Protein AF-A0A0A2A7G5-F1 (afdb_monomer)

Structure (mmCIF, N/CA/C/O backbone):
data_AF-A0A0A2A7G5-F1
#
_entry.id   AF-A0A0A2A7G5-F1
#
loop_
_atom_site.group_PDB
_atom_site.id
_atom_site.type_symbol
_atom_site.label_atom_id
_atom_site.label_alt_id
_atom_site.label_comp_id
_atom_site.label_asym_id
_atom_site.label_entity_id
_atom_site.label_seq_id
_atom_site.pdbx_PDB_ins_code
_atom_site.Cartn_x
_atom_site.Cartn_y
_atom_site.Cartn_z
_atom_site.occupancy
_atom_site.B_iso_or_equiv
_atom_site.auth_seq_id
_atom_site.auth_comp_id
_atom_site.auth_asym_id
_atom_site.auth_atom_id
_atom_site.pdbx_PDB_model_num
ATOM 1 N N . MET A 1 1 ? 7.636 1.974 15.990 1.00 45.16 1 MET A N 1
ATOM 2 C CA . MET A 1 1 ? 6.993 0.735 16.488 1.00 45.16 1 MET A CA 1
ATOM 3 C C . MET A 1 1 ? 5.483 0.898 16.370 1.00 45.16 1 MET A C 1
ATOM 5 O O . MET A 1 1 ? 4.983 1.959 16.715 1.00 45.16 1 MET A O 1
ATOM 9 N N . ASN A 1 2 ? 4.788 -0.087 15.794 1.00 54.94 2 ASN A N 1
ATOM 10 C CA . ASN A 1 2 ? 3.398 0.028 15.325 1.00 54.94 2 ASN A CA 1
ATOM 11 C C . ASN A 1 2 ? 2.383 0.205 16.471 1.00 54.94 2 ASN A C 1
ATOM 13 O O . ASN A 1 2 ? 1.930 -0.776 17.058 1.00 54.94 2 ASN A O 1
ATOM 17 N N . ASN A 1 3 ? 1.993 1.458 16.730 1.00 71.69 3 ASN A N 1
ATOM 18 C CA . ASN A 1 3 ? 0.970 1.870 17.705 1.00 71.69 3 ASN A CA 1
ATOM 19 C C . ASN A 1 3 ? -0.383 1.160 17.477 1.00 71.69 3 ASN A C 1
ATOM 21 O O . ASN A 1 3 ? -1.062 0.752 18.416 1.00 71.69 3 ASN A O 1
ATOM 25 N N . LEU A 1 4 ? -0.730 0.920 16.209 1.00 72.75 4 LEU A N 1
ATOM 26 C CA . LEU A 1 4 ? -2.011 0.342 15.800 1.00 72.75 4 LEU A CA 1
ATOM 27 C C . LEU A 1 4 ? -2.223 -1.107 16.280 1.00 72.75 4 LEU A C 1
ATOM 29 O O . LEU A 1 4 ? -3.342 -1.485 16.629 1.00 72.75 4 LEU A O 1
ATOM 33 N N . PHE A 1 5 ? -1.156 -1.916 16.313 1.00 75.50 5 PHE A N 1
ATOM 34 C CA . PHE A 1 5 ? -1.228 -3.316 16.751 1.00 75.50 5 PHE A CA 1
ATOM 35 C C . PHE A 1 5 ? -1.552 -3.403 18.244 1.00 75.50 5 PHE A C 1
ATOM 37 O O . PHE A 1 5 ? -2.482 -4.106 18.632 1.00 75.50 5 PHE A O 1
ATOM 44 N N . TYR A 1 6 ? -0.850 -2.623 19.071 1.00 79.94 6 TYR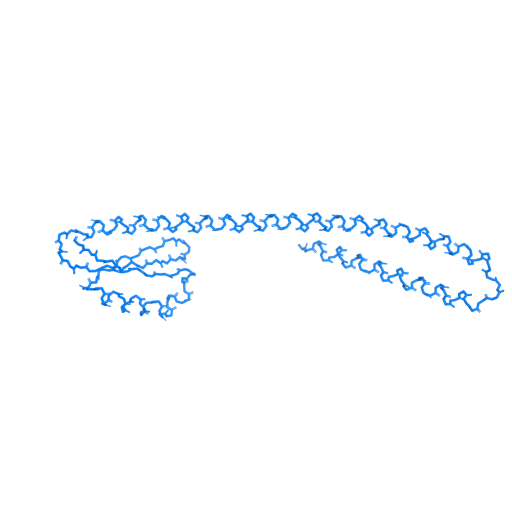 A N 1
ATOM 45 C CA . TYR A 1 6 ? -1.080 -2.582 20.516 1.00 79.94 6 TYR A CA 1
ATOM 46 C C . TYR A 1 6 ? -2.456 -2.006 20.870 1.00 79.94 6 TYR A C 1
ATOM 48 O O . TYR A 1 6 ? -3.137 -2.565 21.726 1.00 79.94 6 TYR A O 1
ATOM 56 N N . LYS A 1 7 ? -2.915 -0.962 20.163 1.00 75.44 7 LYS A N 1
ATOM 57 C CA . LYS A 1 7 ? -4.275 -0.414 20.328 1.00 75.44 7 LYS A CA 1
ATOM 58 C C . LYS A 1 7 ? -5.364 -1.431 19.969 1.00 75.44 7 LYS A C 1
ATOM 60 O O . LYS A 1 7 ? -6.338 -1.594 20.706 1.00 75.44 7 LYS A O 1
ATOM 65 N N . SER A 1 8 ? -5.187 -2.160 18.867 1.00 76.12 8 SER A N 1
ATOM 66 C CA . SER A 1 8 ? -6.130 -3.207 18.450 1.00 76.12 8 SER A CA 1
ATOM 67 C C . SER A 1 8 ? -6.158 -4.368 19.449 1.00 76.12 8 SER A C 1
ATOM 69 O O . SER A 1 8 ? -7.232 -4.815 19.847 1.00 76.12 8 SER A O 1
ATOM 71 N N . LEU A 1 9 ? -4.984 -4.811 19.910 1.00 79.06 9 LEU A N 1
ATOM 72 C CA . LEU A 1 9 ? -4.847 -5.875 20.904 1.00 79.06 9 LEU A CA 1
ATOM 73 C C . LEU A 1 9 ? -5.499 -5.494 22.240 1.00 79.06 9 LEU A C 1
ATOM 75 O O . LEU A 1 9 ? -6.230 -6.299 22.813 1.00 79.06 9 LEU A O 1
ATOM 79 N N . ALA A 1 10 ? -5.288 -4.258 22.703 1.00 78.31 10 ALA A N 1
ATOM 80 C CA . ALA A 1 10 ? -5.916 -3.742 23.915 1.00 78.31 10 ALA A CA 1
ATOM 81 C C . ALA A 1 10 ? -7.448 -3.766 23.805 1.00 78.31 10 ALA A C 1
ATOM 83 O O . ALA A 1 10 ? -8.118 -4.271 24.699 1.00 78.31 10 ALA A O 1
ATOM 84 N N . THR A 1 11 ? -7.999 -3.324 22.671 1.00 76.94 11 THR A N 1
ATOM 85 C CA . THR A 1 11 ? -9.455 -3.282 22.453 1.00 76.94 11 THR A CA 1
ATOM 86 C C . THR A 1 11 ? -10.076 -4.686 22.467 1.00 76.94 11 THR A C 1
ATOM 88 O O . THR A 1 11 ? -11.113 -4.906 23.093 1.00 76.94 11 THR A O 1
ATOM 91 N N . ILE A 1 12 ? -9.428 -5.659 21.817 1.00 75.56 12 ILE A N 1
ATOM 92 C CA . ILE A 1 12 ? -9.866 -7.065 21.811 1.00 75.56 12 ILE A CA 1
ATOM 93 C C . ILE A 1 12 ? -9.802 -7.660 23.225 1.00 75.56 12 ILE A C 1
ATOM 95 O O . ILE A 1 12 ? -10.736 -8.346 23.645 1.00 75.56 12 ILE A O 1
ATOM 99 N N . SER A 1 13 ? -8.737 -7.363 23.973 1.00 71.44 13 SER A N 1
ATOM 100 C CA . SER A 1 13 ? -8.571 -7.816 25.358 1.00 71.44 13 SER A CA 1
ATOM 101 C C . SER A 1 13 ? -9.701 -7.309 26.262 1.00 71.44 13 SE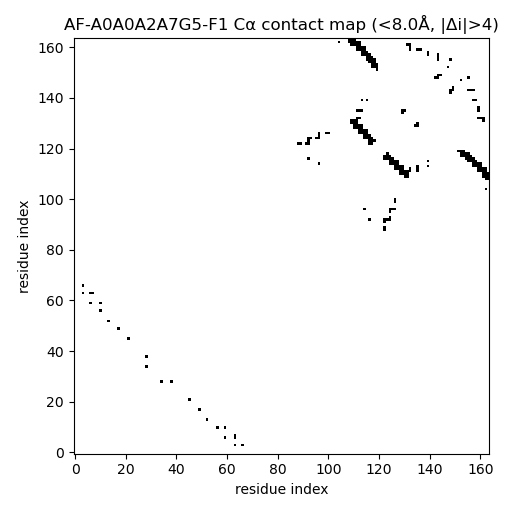R A C 1
ATOM 103 O O . SER A 1 13 ? -10.330 -8.099 26.968 1.00 71.44 13 SER A O 1
ATOM 105 N N . THR A 1 14 ? -10.052 -6.021 26.170 1.00 76.56 14 THR A N 1
ATOM 106 C CA . THR A 1 14 ? -11.143 -5.421 26.958 1.00 76.56 14 THR A CA 1
ATOM 107 C C . THR A 1 14 ? -12.497 -6.075 26.666 1.00 76.56 14 THR A C 1
ATOM 109 O O . THR A 1 14 ? -13.256 -6.371 27.591 1.00 76.56 14 THR A O 1
ATOM 112 N N . ILE A 1 15 ? -12.794 -6.371 25.394 1.00 71.81 15 ILE A N 1
ATOM 113 C CA . ILE A 1 15 ? -14.021 -7.088 25.005 1.00 71.81 15 ILE A CA 1
ATOM 114 C C . ILE A 1 15 ? -14.043 -8.502 25.608 1.00 71.81 15 ILE A C 1
ATOM 116 O O . ILE A 1 15 ? -15.074 -8.934 26.129 1.00 71.81 15 ILE A O 1
ATOM 120 N N . GLY A 1 16 ? -12.911 -9.212 25.576 1.00 71.12 16 GLY A N 1
ATOM 121 C CA . GLY A 1 16 ? -12.783 -10.550 26.159 1.00 71.12 16 GLY A CA 1
ATOM 122 C C . GLY A 1 16 ? -13.016 -10.567 27.673 1.00 71.12 16 GLY A C 1
ATOM 123 O O . GLY A 1 16 ? -13.780 -11.395 28.173 1.00 71.12 16 GLY A O 1
ATOM 124 N N . ILE A 1 17 ? -12.427 -9.614 28.402 1.00 75.38 17 ILE A N 1
ATOM 125 C CA . ILE A 1 17 ? -12.580 -9.484 29.862 1.00 75.38 17 ILE A CA 1
ATOM 126 C C . ILE A 1 17 ? -14.041 -9.206 30.242 1.00 75.38 17 ILE A C 1
ATOM 128 O O . ILE A 1 17 ? -14.564 -9.813 31.180 1.00 75.38 17 ILE A O 1
ATOM 132 N N . LEU A 1 18 ? -14.739 -8.347 29.495 1.00 71.75 18 LEU A N 1
ATOM 133 C CA . LEU A 1 18 ? -16.167 -8.074 29.700 1.00 71.75 18 LEU A CA 1
ATOM 134 C C . LEU A 1 18 ? -17.049 -9.313 29.500 1.00 71.75 18 LEU A C 1
ATOM 136 O O . LEU A 1 18 ? -17.968 -9.564 30.284 1.00 71.75 18 LEU A O 1
ATOM 140 N N . ALA A 1 19 ? -16.789 -10.100 28.457 1.00 69.31 19 ALA A N 1
ATOM 141 C CA . ALA A 1 19 ? -17.557 -11.313 28.182 1.00 69.31 19 ALA A CA 1
ATOM 142 C C . ALA A 1 19 ? -17.358 -12.380 29.277 1.00 69.31 19 ALA A C 1
ATOM 144 O O . ALA A 1 19 ? -18.312 -13.032 29.707 1.00 69.31 19 ALA A O 1
ATOM 145 N N . LEU A 1 20 ? -16.129 -12.529 29.778 1.00 69.81 20 LEU A N 1
ATOM 146 C CA . LEU A 1 20 ? -15.807 -13.489 30.838 1.00 69.81 20 LEU A CA 1
ATOM 147 C C . LEU A 1 20 ? -16.376 -13.070 32.200 1.00 69.81 20 LEU A C 1
ATOM 149 O O . LEU A 1 20 ? -16.958 -13.888 32.909 1.00 69.81 20 LEU A O 1
ATOM 153 N N . SER A 1 21 ? -16.275 -11.789 32.554 1.00 71.69 21 SER A N 1
ATOM 154 C CA . SER A 1 21 ? -16.810 -11.275 33.823 1.00 71.69 21 SER A CA 1
ATOM 155 C C . SER A 1 21 ? -18.339 -11.338 33.873 1.00 71.69 21 SER A C 1
ATOM 157 O O . SER A 1 21 ? -18.910 -11.782 34.870 1.00 71.69 21 SER A O 1
ATOM 159 N N . THR A 1 22 ? -19.021 -10.986 32.778 1.00 70.88 22 THR A N 1
ATOM 160 C CA . THR A 1 22 ? -20.488 -11.107 32.689 1.00 70.88 22 THR A CA 1
ATOM 161 C C . THR A 1 22 ? -20.967 -12.554 32.807 1.00 70.88 22 THR A C 1
ATOM 163 O O . THR A 1 22 ? -21.935 -12.811 33.521 1.00 70.88 22 THR A O 1
ATOM 166 N N . THR A 1 23 ? -20.292 -13.509 32.161 1.00 73.62 23 THR A N 1
ATOM 167 C CA . THR A 1 23 ? -20.661 -14.93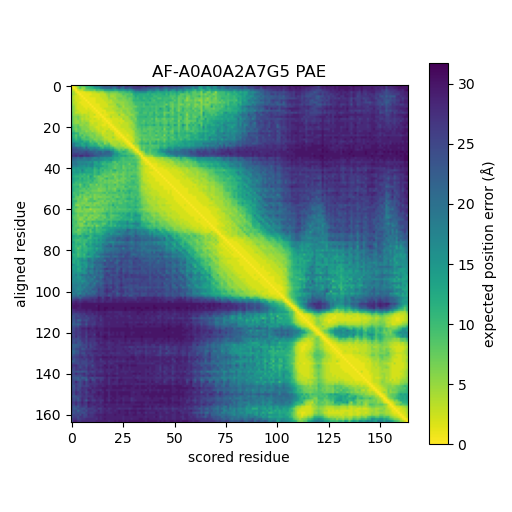5 32.227 1.00 73.62 23 THR A CA 1
ATOM 168 C C . THR A 1 23 ? -20.387 -15.556 33.595 1.00 73.62 23 THR A C 1
ATOM 170 O O . THR A 1 23 ? -21.222 -16.320 34.083 1.00 73.62 23 THR A O 1
ATOM 173 N N . GLN A 1 24 ? -19.279 -15.199 34.253 1.00 70.75 24 GLN A N 1
ATOM 174 C CA . GLN A 1 24 ? -19.009 -15.623 35.630 1.00 70.75 24 GLN A CA 1
ATOM 175 C C . GLN A 1 24 ? -20.097 -15.128 36.580 1.00 70.75 24 GLN A C 1
ATOM 177 O O . GLN A 1 24 ? -20.706 -15.943 37.264 1.00 70.75 24 GLN A O 1
ATOM 182 N N . ILE A 1 25 ? -20.419 -13.831 36.559 1.00 69.50 25 ILE A N 1
ATOM 183 C CA . ILE A 1 25 ? -21.451 -13.251 37.432 1.00 69.50 25 ILE A CA 1
ATOM 184 C C . ILE A 1 25 ? -22.815 -13.912 37.186 1.00 69.50 25 ILE A C 1
ATOM 186 O O . ILE A 1 25 ? -23.507 -14.272 38.140 1.00 69.50 25 ILE A O 1
ATOM 190 N N . LEU A 1 26 ? -23.194 -14.156 35.928 1.00 69.12 26 LEU A N 1
ATOM 191 C CA . LEU A 1 26 ? -24.456 -14.828 35.596 1.00 69.12 26 LEU A CA 1
ATOM 192 C C . LEU A 1 26 ? -24.531 -16.273 36.133 1.00 69.12 26 LEU A C 1
ATOM 194 O O . LEU A 1 26 ? -25.589 -16.731 36.565 1.00 69.12 26 LEU A O 1
ATOM 198 N N . ASN A 1 27 ? -23.412 -16.999 36.117 1.00 69.62 27 ASN A N 1
ATOM 199 C CA . ASN A 1 27 ? -23.346 -18.371 36.623 1.00 69.62 27 ASN A CA 1
ATOM 200 C C . ASN A 1 27 ? -23.360 -18.430 38.156 1.00 69.62 27 ASN A C 1
ATOM 202 O O . ASN A 1 27 ? -24.017 -19.306 38.721 1.00 69.62 27 ASN A O 1
ATOM 206 N N . THR A 1 28 ? -22.677 -17.507 38.838 1.00 67.88 28 THR A N 1
ATOM 207 C CA . THR A 1 28 ? -22.649 -17.460 40.311 1.00 67.88 28 THR A CA 1
ATOM 208 C C . THR A 1 28 ? -24.013 -17.072 40.882 1.00 67.88 28 THR A C 1
ATOM 210 O O . THR A 1 28 ? -24.455 -17.636 41.881 1.00 67.88 28 THR A O 1
ATOM 213 N N . THR A 1 29 ? -24.721 -16.158 40.215 1.00 63.03 29 THR A N 1
ATOM 214 C CA . THR A 1 29 ? -26.048 -15.675 40.637 1.00 63.03 29 THR A CA 1
ATOM 215 C C . THR A 1 29 ? -27.149 -16.719 40.482 1.00 63.03 29 THR A C 1
ATOM 217 O O . THR A 1 29 ? -28.002 -16.826 41.356 1.00 63.03 29 THR A O 1
ATOM 220 N N . LYS A 1 30 ? -27.080 -17.585 39.463 1.00 62.31 30 LYS A N 1
ATOM 221 C CA . LYS A 1 30 ? -27.971 -18.755 39.332 1.00 62.31 30 LYS A CA 1
ATOM 222 C C . LYS A 1 30 ? -27.869 -19.763 40.486 1.00 62.31 30 LYS A C 1
ATOM 224 O O . LYS A 1 30 ? -28.743 -20.615 40.607 1.00 62.31 30 LYS A O 1
ATOM 229 N N . LYS A 1 31 ? -26.803 -19.715 41.293 1.00 64.75 31 LYS A N 1
ATOM 230 C CA . LYS A 1 31 ? -26.481 -20.732 42.309 1.00 64.75 31 LYS A CA 1
ATOM 231 C C . LYS A 1 31 ? -26.795 -20.308 43.754 1.00 64.75 31 LYS A C 1
ATOM 233 O O . LYS A 1 31 ? -26.648 -21.139 44.644 1.00 64.75 31 LYS A O 1
ATOM 238 N N . SER A 1 32 ? -27.195 -19.055 44.007 1.00 56.25 32 SER A N 1
ATOM 239 C CA . SER A 1 32 ? -27.336 -18.485 45.362 1.00 56.25 32 SER A CA 1
ATOM 240 C C . SER A 1 32 ? -28.749 -17.956 45.649 1.00 56.25 32 SER A C 1
ATOM 242 O O . SER A 1 32 ? -29.242 -17.100 44.920 1.00 56.25 32 SER A O 1
ATOM 244 N N . ASN A 1 33 ? -29.361 -18.415 46.752 1.00 56.12 33 ASN A N 1
ATOM 245 C CA . ASN A 1 33 ? -30.751 -18.127 47.149 1.00 56.12 33 ASN A CA 1
ATOM 246 C C . ASN A 1 33 ? -30.935 -16.907 48.083 1.00 56.12 33 ASN A C 1
ATOM 248 O O . ASN A 1 33 ? -32.058 -16.651 48.498 1.00 56.12 33 ASN A O 1
ATOM 252 N N . ASN A 1 34 ? -29.878 -16.160 48.436 1.00 59.28 34 ASN A N 1
ATOM 253 C CA . ASN A 1 34 ? -29.969 -15.042 49.400 1.00 59.28 34 ASN A CA 1
ATOM 254 C C . ASN A 1 34 ? -29.375 -13.725 48.860 1.00 59.28 34 ASN A C 1
ATOM 256 O O . ASN A 1 34 ? -28.698 -12.981 49.562 1.00 59.28 34 ASN A O 1
ATOM 260 N N . SER A 1 35 ? -29.560 -13.489 47.563 1.00 60.88 35 SER A N 1
ATOM 261 C CA . SER A 1 35 ? -28.622 -12.736 46.725 1.00 60.88 35 SER A CA 1
ATOM 262 C C . SER A 1 35 ? -29.196 -11.459 46.100 1.00 60.88 35 SER A C 1
ATOM 264 O O . SER A 1 35 ? -28.458 -10.715 45.473 1.00 60.88 35 SER A O 1
ATOM 266 N N . GLU A 1 36 ? -30.480 -11.145 46.263 1.00 66.12 36 GLU A N 1
ATOM 267 C CA . GLU A 1 36 ? -31.179 -10.156 45.422 1.00 66.12 36 GLU A CA 1
ATOM 268 C C . GLU A 1 36 ? -30.636 -8.711 45.526 1.00 66.12 36 GLU A C 1
ATOM 270 O O . GLU A 1 36 ? -30.469 -8.019 44.516 1.00 66.12 36 GLU A O 1
ATOM 275 N N . ILE A 1 37 ? -30.288 -8.262 46.739 1.00 71.00 37 ILE A N 1
ATOM 276 C CA . ILE A 1 37 ? -29.710 -6.925 46.983 1.00 71.00 37 ILE A CA 1
ATOM 277 C C . ILE A 1 37 ? -28.270 -6.846 46.459 1.00 71.00 37 ILE A C 1
ATOM 279 O O . ILE A 1 37 ? -27.865 -5.838 45.875 1.00 71.00 37 ILE A O 1
ATOM 283 N N . GLU A 1 38 ? -27.496 -7.910 46.654 1.00 69.44 38 GLU A N 1
ATOM 284 C CA . GLU A 1 38 ? -26.101 -7.990 46.224 1.00 69.44 38 GLU A CA 1
ATOM 285 C C . GLU A 1 38 ? -26.019 -8.090 44.694 1.00 69.44 38 GLU A C 1
ATOM 287 O O . GLU A 1 38 ? -25.317 -7.302 44.066 1.00 69.44 38 GLU A O 1
ATOM 292 N N . ILE A 1 39 ? -26.876 -8.918 44.086 1.00 70.38 39 ILE A N 1
ATOM 293 C CA . ILE A 1 39 ? -27.111 -9.020 42.639 1.00 70.38 39 ILE A CA 1
ATOM 294 C C . ILE A 1 39 ? -27.442 -7.660 42.043 1.00 70.38 39 ILE A C 1
ATOM 296 O O . ILE A 1 39 ? -26.869 -7.285 41.021 1.00 70.38 39 ILE A O 1
ATOM 300 N N . SER A 1 40 ? -28.354 -6.913 42.669 1.00 73.06 40 SER A N 1
ATOM 301 C CA . SER A 1 40 ? -28.774 -5.601 42.173 1.00 73.06 40 SER A CA 1
ATOM 302 C C . SER A 1 40 ? -27.614 -4.604 42.158 1.00 73.06 40 SER A C 1
ATOM 304 O O . SER A 1 40 ? -27.437 -3.894 41.165 1.00 73.06 40 SER A O 1
ATOM 306 N N . LYS A 1 41 ? -26.772 -4.589 43.202 1.00 77.12 41 LYS A N 1
ATOM 307 C CA . LYS A 1 41 ? -25.548 -3.768 43.237 1.00 77.12 41 LYS A CA 1
ATOM 308 C C . LYS A 1 41 ? -24.557 -4.184 42.150 1.00 77.12 41 LYS A C 1
ATOM 310 O O . LYS A 1 41 ? -24.111 -3.328 41.386 1.00 77.12 41 LYS A O 1
ATOM 315 N N . THR A 1 42 ? -24.283 -5.482 42.010 1.00 76.69 42 THR A N 1
ATOM 316 C CA . THR A 1 42 ? -23.348 -5.990 40.994 1.00 76.69 42 THR A CA 1
ATOM 317 C C . THR A 1 42 ? -23.835 -5.698 39.574 1.00 76.69 42 THR A C 1
ATOM 319 O O . THR A 1 42 ? -23.037 -5.345 38.712 1.00 76.69 42 THR A O 1
ATOM 322 N N . LEU A 1 43 ? -25.144 -5.780 39.308 1.00 73.94 43 LEU A N 1
ATOM 323 C CA . LEU A 1 43 ? -25.744 -5.441 38.010 1.00 73.94 43 LEU A CA 1
ATOM 324 C C . LEU A 1 43 ? -25.604 -3.956 37.664 1.00 73.94 43 LEU A C 1
ATOM 326 O O . LEU A 1 43 ? -25.395 -3.615 36.496 1.00 73.94 43 LEU A O 1
ATOM 330 N N . ILE A 1 44 ? -25.733 -3.071 38.654 1.00 80.19 44 ILE A N 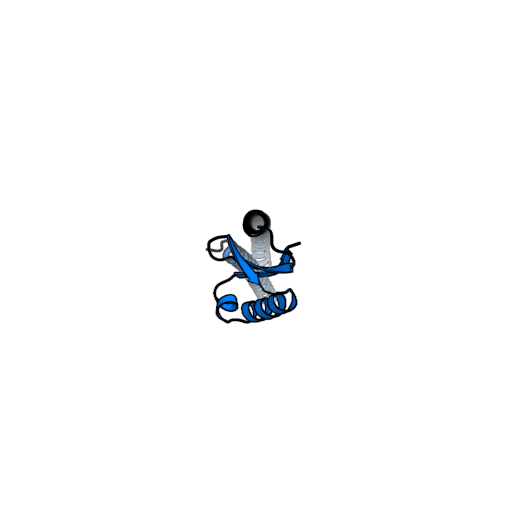1
ATOM 331 C CA . ILE A 1 44 ? -25.547 -1.627 38.472 1.00 80.19 44 ILE A CA 1
ATOM 332 C C . ILE A 1 44 ? -24.082 -1.322 38.142 1.00 80.19 44 ILE A C 1
ATOM 334 O O . ILE A 1 44 ? -23.817 -0.599 37.178 1.00 80.19 44 ILE A O 1
ATOM 338 N N . GLU A 1 45 ? -23.137 -1.916 38.873 1.00 77.25 45 GLU A N 1
ATOM 339 C CA . GLU A 1 45 ? -21.703 -1.777 38.588 1.00 77.25 45 GLU A CA 1
ATOM 340 C C . GLU A 1 45 ? -21.341 -2.341 37.212 1.00 77.25 45 GLU A C 1
ATOM 342 O O . GLU A 1 45 ? -20.693 -1.660 36.422 1.00 77.25 45 GLU A O 1
ATOM 347 N N . LEU A 1 46 ? -21.857 -3.519 36.854 1.00 76.56 46 LEU A N 1
ATOM 348 C CA . LEU A 1 46 ? -21.688 -4.110 35.524 1.00 76.56 46 LEU A CA 1
ATOM 349 C C . LEU A 1 46 ? -22.210 -3.203 34.410 1.00 76.56 46 LEU A C 1
ATOM 351 O O . LEU A 1 46 ? -21.565 -3.059 33.374 1.00 76.56 46 LEU A O 1
ATOM 355 N N . LYS A 1 47 ? -23.381 -2.583 34.598 1.00 76.50 47 LYS A N 1
ATOM 356 C CA . LYS A 1 47 ? -23.932 -1.625 33.628 1.00 76.50 47 LYS A CA 1
ATOM 357 C C . LYS A 1 47 ? -23.030 -0.405 33.478 1.00 76.50 47 LYS A C 1
ATOM 359 O O . LYS A 1 47 ? -22.862 0.075 32.355 1.00 76.50 47 LYS A O 1
ATOM 364 N N . LYS A 1 48 ? -22.459 0.085 34.580 1.00 82.94 48 LYS A N 1
ATOM 365 C CA . LYS A 1 48 ? -21.530 1.217 34.579 1.00 82.94 48 LYS A CA 1
ATOM 366 C C . LYS A 1 48 ? -20.241 0.867 33.835 1.00 82.94 48 LYS A C 1
ATOM 368 O O . LYS A 1 48 ? -19.940 1.526 32.844 1.00 82.94 48 LYS A O 1
ATOM 373 N N . VAL A 1 49 ? -19.579 -0.224 34.221 1.00 76.44 49 VAL A N 1
ATOM 374 C CA . VAL A 1 49 ? -18.350 -0.716 33.577 1.00 76.44 49 VAL A CA 1
ATOM 375 C C . VAL A 1 49 ? -18.591 -0.986 32.094 1.00 76.44 49 VAL A C 1
ATOM 377 O O . VAL A 1 49 ? -17.832 -0.533 31.247 1.00 76.44 49 VAL A O 1
ATOM 380 N N . ARG A 1 50 ? -19.712 -1.625 31.736 1.00 76.50 50 ARG A N 1
ATOM 381 C CA . ARG A 1 50 ? -20.082 -1.855 30.332 1.00 76.50 50 ARG A CA 1
ATOM 382 C C . ARG A 1 50 ? -20.189 -0.553 29.540 1.00 76.50 50 ARG A C 1
ATOM 384 O O . ARG A 1 50 ? -19.777 -0.517 28.383 1.00 76.50 50 ARG A O 1
ATOM 391 N N . LYS A 1 51 ? -20.777 0.493 30.124 1.00 82.44 51 LYS A N 1
ATOM 392 C CA . LYS A 1 51 ? -20.932 1.798 29.469 1.00 82.44 51 LYS A CA 1
ATOM 393 C C . LYS A 1 51 ? -19.583 2.503 29.305 1.00 82.44 51 LYS A C 1
ATOM 395 O O . LYS A 1 51 ? -19.331 3.059 28.241 1.00 82.44 51 LYS A O 1
ATOM 400 N N . GLU A 1 52 ? -18.730 2.446 30.323 1.00 80.06 52 GLU A N 1
ATOM 401 C CA . GLU A 1 52 ? -17.370 2.998 30.294 1.00 80.06 52 GLU A CA 1
ATOM 402 C C . GLU A 1 52 ? -16.517 2.296 29.233 1.00 80.06 52 GLU A C 1
ATOM 404 O O . GLU A 1 52 ? -16.004 2.948 28.326 1.00 80.06 52 GLU A O 1
ATOM 409 N N . SER A 1 53 ? -16.491 0.964 29.231 1.00 74.75 53 SER A N 1
ATOM 410 C CA . SER A 1 53 ? -15.755 0.196 28.227 1.00 74.75 53 SER A CA 1
ATOM 411 C C . SER A 1 53 ? -16.301 0.370 26.807 1.00 74.75 53 SER A C 1
ATOM 413 O O . SER A 1 53 ? -15.531 0.389 25.853 1.00 74.75 53 SER A O 1
ATOM 415 N N . LEU A 1 54 ? -17.620 0.525 26.621 1.00 78.12 54 LEU A N 1
ATOM 416 C CA . LEU A 1 54 ? -18.193 0.843 25.304 1.00 78.12 54 LEU A CA 1
ATOM 417 C C . LEU A 1 54 ? -17.702 2.196 24.781 1.00 78.12 54 LEU A C 1
ATOM 419 O O . LEU A 1 54 ? -17.439 2.324 23.584 1.00 78.12 54 LEU A O 1
ATOM 423 N N . ASN A 1 55 ? -17.568 3.187 25.662 1.00 83.69 55 ASN A N 1
ATOM 424 C CA . ASN A 1 55 ? -17.003 4.480 25.298 1.00 83.69 55 ASN A CA 1
ATOM 425 C C . ASN A 1 55 ? -15.519 4.356 24.936 1.00 83.69 55 ASN A C 1
ATOM 427 O O . ASN A 1 55 ? -15.119 4.881 23.903 1.00 83.69 55 ASN A O 1
ATOM 431 N N . GLU A 1 56 ? -14.727 3.618 25.715 1.00 77.62 56 GLU A N 1
ATOM 432 C CA . GLU A 1 56 ? -13.311 3.367 25.403 1.00 77.62 56 GLU A CA 1
ATOM 433 C C . GLU A 1 56 ? -13.136 2.669 24.051 1.00 77.62 56 GLU A C 1
ATOM 435 O O . GLU A 1 56 ? -12.337 3.109 23.226 1.00 77.62 56 GLU A O 1
ATOM 440 N N . ILE A 1 57 ? -13.936 1.633 23.778 1.00 79.06 57 ILE A N 1
ATOM 441 C CA . ILE A 1 57 ? -13.933 0.924 22.490 1.00 79.06 57 ILE A CA 1
ATOM 442 C C . ILE A 1 57 ? -14.302 1.875 21.349 1.00 79.06 57 ILE A C 1
ATOM 444 O O . ILE A 1 57 ? -13.704 1.808 20.273 1.00 79.06 57 ILE A O 1
ATOM 448 N N . LYS A 1 58 ? -15.282 2.763 21.556 1.00 83.06 58 LYS A N 1
ATOM 449 C CA . LYS A 1 58 ? -15.688 3.741 20.542 1.00 83.06 58 LYS A CA 1
ATOM 450 C C . LYS A 1 58 ? -14.550 4.712 20.226 1.00 83.06 58 LYS A C 1
ATOM 452 O O . LYS A 1 58 ? -14.230 4.884 19.052 1.00 83.06 58 LYS A O 1
ATOM 457 N N . THR A 1 59 ? -13.913 5.280 21.246 1.00 85.12 59 THR A N 1
ATOM 458 C CA . THR A 1 59 ? -12.771 6.188 21.074 1.00 85.12 59 THR A CA 1
ATOM 459 C C . THR A 1 59 ? -11.598 5.477 20.399 1.00 85.12 59 THR A C 1
ATOM 461 O O . THR A 1 59 ? -11.068 5.967 19.404 1.00 85.12 59 THR A O 1
ATOM 464 N N . ALA A 1 60 ? -11.247 4.270 20.853 1.00 79.38 60 ALA A N 1
ATOM 465 C CA . ALA A 1 60 ? -10.177 3.472 20.257 1.00 79.38 60 ALA A CA 1
ATOM 466 C C . ALA A 1 60 ? -10.456 3.145 18.782 1.00 79.38 60 ALA A C 1
ATOM 468 O O . ALA A 1 60 ? -9.562 3.238 17.940 1.00 79.38 60 ALA A O 1
ATOM 469 N N . LYS A 1 61 ? -11.709 2.816 18.439 1.00 83.38 61 LYS A N 1
ATOM 470 C CA . LYS A 1 61 ? -12.134 2.599 17.051 1.00 83.38 61 LYS A CA 1
ATOM 471 C C . LYS A 1 61 ? -11.917 3.848 16.198 1.00 83.38 61 LYS A C 1
ATOM 473 O O . LYS A 1 61 ? -11.395 3.726 15.093 1.00 83.38 61 LYS A O 1
ATOM 478 N N . GLU A 1 62 ? -12.335 5.017 16.673 1.00 87.69 62 GLU A N 1
ATOM 479 C CA . GLU A 1 62 ? -12.191 6.284 15.943 1.00 87.69 62 GLU A CA 1
ATOM 480 C C . GLU A 1 62 ? -10.713 6.640 15.712 1.00 87.69 62 GLU A C 1
ATOM 482 O O . GLU A 1 62 ? -10.331 6.997 14.593 1.00 87.69 62 GLU A O 1
ATOM 487 N N . GLU A 1 63 ? -9.861 6.452 16.723 1.00 83.06 63 GLU A N 1
ATOM 488 C CA . GLU A 1 63 ? -8.413 6.654 16.604 1.00 83.06 63 GLU A CA 1
ATOM 489 C C . GLU A 1 63 ? -7.766 5.702 15.595 1.00 83.06 63 GLU A C 1
ATOM 491 O O . GLU A 1 63 ? -7.018 6.147 14.719 1.00 83.06 63 GLU A O 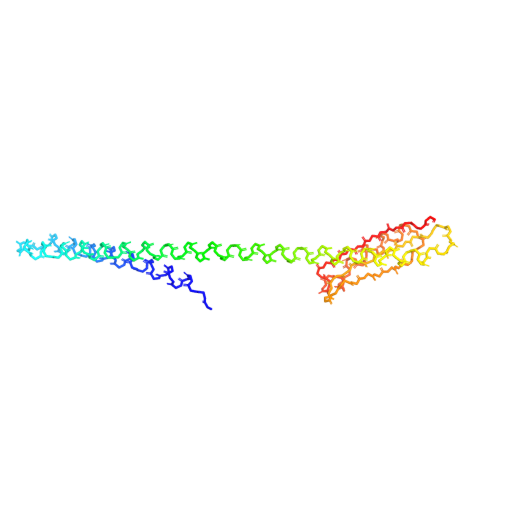1
ATOM 496 N N . ILE A 1 64 ? -8.076 4.403 15.680 1.00 83.88 64 ILE A N 1
ATOM 497 C CA . ILE A 1 64 ? -7.558 3.393 14.750 1.00 83.88 64 ILE A CA 1
ATOM 498 C C . ILE A 1 64 ? -7.977 3.738 13.320 1.00 83.88 64 ILE A C 1
ATOM 500 O O . ILE A 1 64 ? -7.140 3.703 12.421 1.00 83.88 64 ILE A O 1
ATOM 504 N N . LEU A 1 65 ? -9.243 4.113 13.100 1.00 83.56 65 LEU A N 1
ATOM 505 C CA . LEU A 1 65 ? -9.751 4.465 11.770 1.00 83.56 65 LEU A CA 1
ATOM 506 C C . LEU A 1 65 ? -9.019 5.685 11.185 1.00 83.56 65 LEU A C 1
ATOM 508 O O . LEU A 1 65 ? -8.689 5.712 9.998 1.00 83.56 65 LEU A O 1
ATOM 512 N N . SER A 1 66 ? -8.750 6.687 12.024 1.00 86.12 66 SER A N 1
ATOM 513 C CA . SER A 1 66 ? -8.010 7.895 11.652 1.00 86.12 66 SER A CA 1
ATOM 514 C C . SER A 1 66 ? -6.560 7.583 11.269 1.00 86.12 66 SER A C 1
ATOM 516 O O . SER A 1 66 ? -6.093 8.018 10.213 1.00 86.12 66 SER A O 1
ATOM 518 N N . GLU A 1 67 ? -5.856 6.782 12.075 1.00 81.25 67 GLU A N 1
ATOM 519 C CA . GLU A 1 67 ? -4.483 6.350 11.780 1.00 81.25 67 GLU A CA 1
ATOM 520 C C . GLU A 1 67 ? -4.413 5.530 10.479 1.00 81.25 67 GLU A C 1
ATOM 522 O O . GLU A 1 67 ? -3.530 5.766 9.651 1.00 81.25 67 GLU A O 1
ATOM 527 N N . LEU A 1 68 ? -5.380 4.635 10.243 1.00 80.19 68 LEU A N 1
ATOM 528 C CA . LEU A 1 68 ? -5.466 3.820 9.024 1.00 80.19 68 LEU A CA 1
ATOM 529 C C . LEU A 1 68 ? -5.654 4.673 7.765 1.00 80.19 68 LEU A C 1
ATOM 531 O O . LEU A 1 68 ? -4.983 4.455 6.754 1.00 80.19 68 LEU A O 1
ATOM 535 N N . ASN A 1 69 ? -6.535 5.673 7.829 1.00 81.00 69 ASN A N 1
ATOM 536 C CA . ASN A 1 69 ? -6.762 6.589 6.714 1.00 81.00 69 ASN A CA 1
ATOM 537 C C . ASN A 1 69 ? -5.518 7.431 6.405 1.00 81.00 69 ASN A C 1
ATOM 539 O O . ASN A 1 69 ? -5.169 7.587 5.232 1.00 81.00 69 ASN A O 1
ATOM 543 N N . LYS A 1 70 ? -4.809 7.911 7.436 1.00 82.38 70 LYS A N 1
ATOM 544 C CA . LYS A 1 70 ? -3.545 8.646 7.264 1.00 82.38 70 LYS A CA 1
ATOM 545 C C . LYS A 1 70 ? -2.478 7.784 6.590 1.00 82.38 70 LYS A C 1
ATOM 547 O O . LYS A 1 70 ? -1.927 8.204 5.574 1.00 82.38 70 LYS A O 1
ATOM 552 N N . LEU A 1 71 ? -2.256 6.568 7.093 1.00 79.75 71 LEU A N 1
ATOM 553 C CA . LEU A 1 71 ? -1.316 5.595 6.517 1.00 79.75 71 LEU A CA 1
ATOM 554 C C . LEU A 1 71 ? -1.627 5.284 5.048 1.00 79.75 71 LEU A C 1
ATOM 556 O O . LEU A 1 71 ? -0.723 5.227 4.215 1.00 79.75 71 LEU A O 1
ATOM 560 N N . LYS A 1 72 ? -2.910 5.122 4.710 1.00 80.44 72 LYS A N 1
ATOM 561 C CA . LYS A 1 72 ? -3.341 4.895 3.326 1.00 80.44 72 LYS A CA 1
ATOM 562 C C . LYS A 1 72 ? -3.014 6.091 2.431 1.00 80.44 72 LYS A C 1
ATOM 564 O O . LYS A 1 72 ? -2.494 5.902 1.333 1.00 80.44 72 LYS A O 1
ATOM 569 N N . SER A 1 73 ? -3.311 7.311 2.883 1.00 81.25 73 SER A N 1
ATOM 570 C CA . SER A 1 73 ? -3.032 8.522 2.103 1.00 81.25 73 SER A CA 1
ATOM 571 C C . SER A 1 73 ? -1.538 8.763 1.890 1.00 81.25 73 SER A C 1
ATOM 573 O O . SER A 1 73 ? -1.141 9.054 0.764 1.00 81.25 73 SER A O 1
ATOM 575 N N . SER A 1 74 ? -0.708 8.572 2.923 1.00 80.81 74 SER A N 1
ATOM 576 C CA . SER A 1 74 ? 0.741 8.757 2.811 1.00 80.81 74 SER A CA 1
ATOM 577 C C . SER A 1 74 ? 1.355 7.715 1.882 1.00 80.81 74 SER A C 1
ATOM 579 O O . SER A 1 74 ? 2.095 8.066 0.972 1.00 80.81 74 SER A O 1
ATOM 581 N N . SER A 1 75 ? 0.960 6.446 2.019 1.00 76.81 75 SER A N 1
ATOM 582 C CA . SER A 1 75 ? 1.454 5.369 1.157 1.00 76.81 75 SER A CA 1
ATOM 583 C C . SER A 1 75 ? 1.086 5.577 -0.318 1.00 76.81 75 SER A C 1
ATOM 585 O O . SER A 1 75 ? 1.921 5.365 -1.197 1.00 76.81 75 SER A O 1
ATOM 587 N N . LEU A 1 76 ? -0.134 6.044 -0.608 1.00 77.75 76 LEU A N 1
ATOM 588 C CA . LEU A 1 76 ? -0.544 6.381 -1.976 1.00 77.75 76 LEU A CA 1
ATOM 589 C C . LEU A 1 76 ? 0.234 7.573 -2.542 1.00 77.75 76 LEU A C 1
ATOM 591 O O . LEU A 1 76 ? 0.562 7.586 -3.730 1.00 77.75 76 LEU A O 1
ATOM 595 N N . GLN A 1 77 ? 0.522 8.575 -1.713 1.00 84.81 77 GLN A N 1
ATOM 596 C CA . GLN A 1 77 ? 1.314 9.731 -2.117 1.00 84.81 77 GLN A CA 1
ATOM 597 C C . GLN A 1 77 ? 2.766 9.337 -2.410 1.00 84.81 77 GLN A C 1
ATOM 599 O O . GLN A 1 77 ? 3.297 9.714 -3.454 1.00 84.81 77 GLN A O 1
ATOM 604 N N . ASP A 1 78 ? 3.370 8.508 -1.560 1.00 77.56 78 ASP A N 1
ATOM 605 C CA . ASP A 1 78 ? 4.720 7.979 -1.765 1.00 77.56 78 ASP A CA 1
ATOM 606 C C . ASP A 1 78 ? 4.807 7.158 -3.056 1.00 77.56 78 ASP A C 1
ATOM 608 O O . ASP A 1 78 ? 5.733 7.338 -3.849 1.00 77.56 78 ASP A O 1
ATOM 612 N N . TYR A 1 79 ? 3.804 6.317 -3.325 1.00 73.31 79 TYR A N 1
ATOM 613 C CA . TYR A 1 79 ? 3.733 5.539 -4.561 1.00 73.31 79 TYR A CA 1
ATOM 614 C C . TYR A 1 79 ? 3.635 6.429 -5.811 1.00 73.31 79 TYR A C 1
ATOM 616 O O . TYR A 1 79 ? 4.337 6.201 -6.801 1.00 73.31 79 TYR A O 1
ATOM 624 N N . ARG A 1 80 ? 2.808 7.485 -5.771 1.00 80.25 80 ARG A N 1
ATOM 625 C CA . ARG A 1 80 ? 2.719 8.471 -6.864 1.00 80.25 80 ARG A CA 1
ATOM 626 C C . ARG A 1 80 ? 4.043 9.195 -7.084 1.00 80.25 80 ARG A C 1
ATOM 628 O O . ARG A 1 80 ? 4.474 9.327 -8.226 1.00 80.25 80 ARG A O 1
ATOM 635 N N . ASN A 1 81 ? 4.710 9.613 -6.011 1.00 83.44 81 ASN A N 1
ATOM 636 C CA . ASN A 1 81 ? 6.001 10.293 -6.093 1.00 83.44 81 ASN A CA 1
ATOM 637 C C . ASN A 1 81 ? 7.076 9.392 -6.717 1.00 83.44 81 ASN A C 1
ATOM 639 O O . ASN A 1 81 ? 7.807 9.836 -7.601 1.00 83.44 81 ASN A O 1
ATOM 643 N N . GLN A 1 82 ? 7.135 8.117 -6.320 1.00 77.19 82 GLN A N 1
ATOM 644 C CA . GLN A 1 82 ? 8.053 7.139 -6.915 1.00 77.19 82 GLN A CA 1
ATOM 645 C C . GLN A 1 82 ? 7.764 6.902 -8.401 1.00 77.19 82 GLN A C 1
ATOM 647 O O . GLN A 1 82 ? 8.694 6.841 -9.203 1.00 77.19 82 GLN A O 1
ATOM 652 N N . THR A 1 83 ? 6.485 6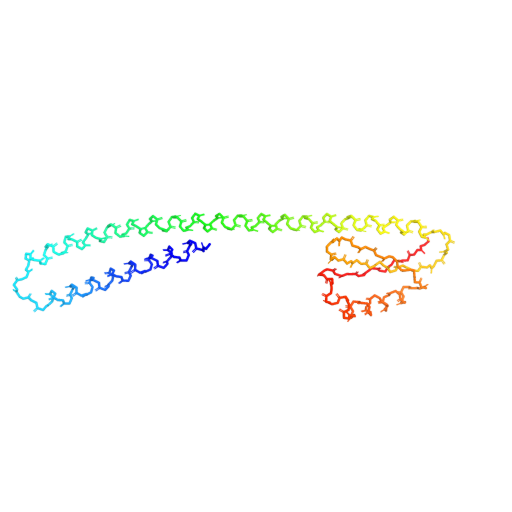.813 -8.773 1.00 77.56 83 THR A N 1
ATOM 653 C CA . THR A 1 83 ? 6.067 6.620 -10.170 1.00 77.56 83 THR A CA 1
ATOM 654 C C . THR A 1 83 ? 6.465 7.814 -11.038 1.00 77.56 83 THR A C 1
ATOM 656 O O . THR A 1 83 ? 7.090 7.635 -12.080 1.00 77.56 83 THR A O 1
ATOM 659 N N . ASN A 1 84 ? 6.184 9.038 -10.584 1.00 81.12 84 ASN A N 1
ATOM 660 C CA . ASN A 1 84 ? 6.556 10.260 -11.301 1.00 81.12 84 ASN A CA 1
ATOM 661 C C . ASN A 1 84 ? 8.076 10.406 -11.438 1.00 81.12 84 ASN A C 1
ATOM 663 O O . ASN A 1 84 ? 8.573 10.795 -12.491 1.00 81.12 84 ASN A O 1
ATOM 667 N N . PHE A 1 85 ? 8.827 10.054 -10.392 1.00 80.12 85 PHE A N 1
ATOM 668 C CA . PHE A 1 85 ? 10.284 10.049 -10.451 1.00 80.12 85 PHE A CA 1
ATOM 669 C C . PHE A 1 85 ? 10.811 9.052 -11.494 1.00 80.12 85 PHE A C 1
ATOM 671 O O . PHE A 1 85 ? 11.684 9.404 -12.284 1.00 80.12 85 PHE A O 1
ATOM 678 N N . ALA A 1 86 ? 10.258 7.836 -11.545 1.00 73.56 86 ALA A N 1
ATOM 679 C CA . ALA A 1 86 ? 10.637 6.839 -12.546 1.00 73.56 86 ALA A CA 1
ATOM 680 C C . ALA A 1 86 ? 10.311 7.295 -13.981 1.00 73.56 86 ALA A C 1
ATOM 682 O O . ALA A 1 86 ? 11.141 7.123 -14.874 1.00 73.56 86 ALA A O 1
ATOM 683 N N . LEU A 1 87 ? 9.147 7.921 -14.194 1.00 78.88 87 LEU A N 1
ATOM 684 C CA . LEU A 1 87 ? 8.748 8.465 -15.498 1.00 78.88 87 LEU A CA 1
ATOM 685 C C . LEU A 1 87 ? 9.693 9.574 -15.976 1.00 78.88 87 LEU A C 1
ATOM 687 O O . LEU A 1 87 ? 10.203 9.496 -17.091 1.00 78.88 87 LEU A O 1
ATOM 691 N N . ASN A 1 88 ? 10.011 10.544 -15.117 1.00 83.19 88 ASN A N 1
ATOM 692 C CA . ASN A 1 88 ? 10.927 11.634 -15.471 1.00 83.19 88 ASN A CA 1
ATOM 693 C C . ASN A 1 88 ? 12.326 11.119 -15.857 1.00 83.19 88 ASN A C 1
ATOM 695 O O . ASN A 1 88 ? 12.967 11.651 -16.763 1.00 83.19 88 ASN A O 1
ATOM 699 N N . GLN A 1 89 ? 12.809 10.067 -15.188 1.00 75.75 89 GLN A N 1
ATOM 700 C CA . GLN A 1 89 ? 14.105 9.459 -15.508 1.00 75.75 89 GLN A CA 1
ATOM 701 C C . GLN A 1 89 ? 14.086 8.724 -16.855 1.00 75.75 89 GLN A C 1
ATOM 703 O O . GLN A 1 89 ? 15.064 8.788 -17.602 1.00 75.75 89 GLN A O 1
ATOM 708 N N . LEU A 1 90 ? 12.976 8.059 -17.189 1.00 73.81 90 LEU A N 1
ATOM 709 C CA . LEU A 1 90 ? 12.790 7.425 -18.496 1.00 73.81 90 LEU A CA 1
ATOM 710 C C . LEU A 1 90 ? 12.770 8.458 -19.626 1.00 73.81 90 LEU A C 1
ATOM 712 O O . LEU A 1 90 ? 13.446 8.271 -20.637 1.00 73.81 90 LEU A O 1
ATOM 716 N N . GLU A 1 91 ? 12.054 9.569 -19.450 1.00 79.31 91 GLU A N 1
ATOM 717 C CA . GLU A 1 91 ? 12.022 10.650 -20.443 1.00 79.31 91 GLU A CA 1
ATOM 718 C C . GLU A 1 91 ? 13.410 11.255 -20.677 1.00 79.31 91 GLU A C 1
ATOM 720 O O . GLU A 1 91 ? 13.814 11.476 -21.823 1.00 79.31 91 GLU A O 1
ATOM 725 N N . LYS A 1 92 ? 14.178 11.460 -19.601 1.00 83.38 92 LYS A N 1
ATOM 726 C CA . LYS A 1 92 ? 15.555 11.951 -19.693 1.00 83.38 92 LYS A CA 1
ATOM 727 C C . LYS A 1 92 ? 16.460 10.979 -20.457 1.00 83.38 92 LYS A C 1
ATOM 729 O O . LYS A 1 92 ? 17.136 11.393 -21.396 1.00 83.38 92 LYS A O 1
ATOM 734 N N . SER A 1 93 ? 16.420 9.691 -20.110 1.00 74.12 93 SER A N 1
ATOM 735 C CA . SER A 1 93 ? 17.186 8.632 -20.789 1.00 74.12 93 SER A CA 1
ATOM 736 C C . SER A 1 93 ? 16.848 8.534 -22.279 1.00 74.12 93 SER A C 1
ATOM 738 O O . SER A 1 93 ? 17.745 8.428 -23.122 1.00 74.12 93 SER A O 1
ATOM 740 N N . LYS A 1 94 ? 15.561 8.648 -22.626 1.00 74.69 94 LYS A N 1
ATOM 741 C CA . LYS A 1 94 ? 15.101 8.679 -24.018 1.00 74.69 94 LYS A CA 1
ATOM 742 C C . LYS A 1 94 ? 15.675 9.876 -24.778 1.00 74.69 94 LYS A C 1
ATOM 744 O O . LYS A 1 94 ? 16.174 9.709 -25.888 1.00 74.69 94 LYS A O 1
ATOM 749 N N . SER A 1 95 ? 15.626 11.070 -24.189 1.00 76.75 95 SER A N 1
ATOM 750 C CA . SER A 1 95 ? 16.168 12.291 -24.800 1.00 76.75 95 SER A CA 1
ATOM 751 C C . SER A 1 95 ? 17.679 12.194 -25.049 1.00 76.75 95 SER A C 1
ATOM 753 O O . SER A 1 95 ? 18.154 12.509 -26.141 1.00 76.75 95 SER A O 1
ATOM 755 N N . GLU A 1 96 ? 18.431 11.684 -24.070 1.00 76.75 96 GLU A N 1
ATOM 756 C CA . GLU A 1 96 ? 19.876 11.458 -24.196 1.00 76.75 96 GLU A CA 1
ATOM 757 C C . GLU A 1 96 ? 20.197 10.441 -25.300 1.00 76.75 96 GLU A C 1
ATOM 759 O O . GLU A 1 96 ? 21.062 10.696 -26.136 1.00 76.75 96 GLU A O 1
ATOM 764 N N . SER A 1 97 ? 19.451 9.336 -25.375 1.00 72.50 97 SER A N 1
ATOM 765 C CA . SER A 1 97 ? 19.636 8.309 -26.412 1.00 72.50 97 SER A CA 1
ATOM 766 C C . SER A 1 97 ? 19.359 8.846 -27.818 1.00 72.50 97 SER A C 1
ATOM 768 O O . SER A 1 97 ? 20.124 8.590 -28.745 1.00 72.50 97 SER A O 1
ATOM 770 N N . LEU A 1 98 ? 18.305 9.654 -27.981 1.00 72.12 98 LEU A N 1
ATOM 771 C CA . LEU A 1 98 ? 17.994 10.312 -29.255 1.00 72.12 98 LEU A CA 1
ATOM 772 C C . LEU A 1 98 ? 19.087 11.290 -29.687 1.00 72.12 98 LEU A C 1
ATOM 774 O O . LEU A 1 98 ? 19.358 11.421 -30.880 1.00 72.12 98 LEU A O 1
ATOM 778 N N . LYS A 1 99 ? 19.715 11.986 -28.736 1.00 77.31 99 LYS A N 1
ATOM 779 C CA . LYS A 1 99 ? 20.842 12.873 -29.028 1.00 77.31 99 LYS A CA 1
ATOM 780 C C . LYS A 1 99 ? 22.049 12.078 -29.531 1.00 77.31 99 LYS A C 1
ATOM 782 O O . LYS A 1 99 ? 22.595 12.428 -30.571 1.00 77.31 99 LYS A O 1
ATOM 787 N N . VAL A 1 100 ? 22.391 10.979 -28.857 1.00 75.56 100 VAL A N 1
ATOM 788 C CA . VAL A 1 100 ? 23.486 10.085 -29.272 1.00 75.56 100 VAL A CA 1
ATOM 789 C C . VAL A 1 100 ? 23.233 9.505 -30.664 1.00 75.56 100 VAL A C 1
ATOM 791 O O . VAL A 1 100 ? 24.147 9.475 -31.478 1.00 75.56 100 VAL A O 1
ATOM 794 N N . LEU A 1 101 ? 21.998 9.110 -30.987 1.00 64.25 101 LEU A N 1
ATOM 795 C CA . LEU A 1 101 ? 21.653 8.628 -32.332 1.00 64.25 101 LEU A CA 1
ATOM 796 C C . LEU A 1 101 ? 21.802 9.699 -33.410 1.00 64.25 101 LEU A C 1
ATOM 798 O O . LEU A 1 101 ? 22.297 9.409 -34.494 1.00 64.25 101 LEU A O 1
ATOM 802 N N . LYS A 1 102 ? 21.408 10.943 -33.122 1.00 69.88 102 LYS A N 1
ATOM 803 C CA . LYS A 1 102 ? 21.612 12.062 -34.054 1.00 69.88 102 LYS A CA 1
ATOM 804 C C . LYS A 1 102 ? 23.093 12.353 -34.291 1.00 69.88 102 LYS A C 1
ATOM 806 O O . LYS A 1 102 ? 23.457 12.730 -35.397 1.00 69.88 102 LYS A O 1
ATOM 811 N N . GLU A 1 103 ? 23.927 12.187 -33.268 1.00 71.69 103 GLU A N 1
ATOM 812 C CA . GLU A 1 103 ? 25.382 12.360 -33.364 1.00 71.69 103 GLU A CA 1
ATOM 813 C C . GLU A 1 103 ? 26.059 11.173 -34.074 1.00 71.69 103 GLU A C 1
ATOM 815 O O . GLU A 1 103 ? 26.999 11.376 -34.839 1.00 71.69 103 GLU A O 1
ATOM 820 N N . ALA A 1 104 ? 25.560 9.949 -33.873 1.00 62.50 104 ALA A N 1
ATOM 821 C CA . ALA A 1 104 ? 26.053 8.731 -34.520 1.00 62.50 104 ALA A CA 1
ATOM 822 C C . ALA A 1 104 ? 25.587 8.582 -35.980 1.00 62.50 104 ALA A C 1
ATOM 824 O O . ALA A 1 104 ? 26.276 7.958 -36.782 1.00 62.50 104 ALA A O 1
ATOM 825 N N . GLY A 1 105 ? 24.455 9.192 -36.351 1.00 55.03 105 GLY A N 1
ATOM 826 C CA . GLY A 1 105 ? 23.862 9.184 -37.695 1.00 55.03 105 GLY A CA 1
ATOM 827 C C . GLY A 1 105 ? 24.616 10.001 -38.753 1.00 55.03 105 GLY A C 1
ATOM 828 O O . GLY A 1 105 ? 24.010 10.489 -39.707 1.00 55.03 105 GLY A O 1
ATOM 829 N N . GLY A 1 106 ? 25.931 10.171 -38.609 1.00 53.25 106 GLY A N 1
ATOM 830 C CA . GLY A 1 106 ? 26.781 10.692 -39.671 1.00 53.25 106 GLY A CA 1
ATOM 831 C C . GLY A 1 106 ? 26.780 9.743 -40.872 1.00 53.25 106 GLY A C 1
ATOM 832 O O . GLY A 1 106 ? 27.456 8.724 -40.848 1.00 53.25 106 GLY A O 1
ATOM 833 N N . ILE A 1 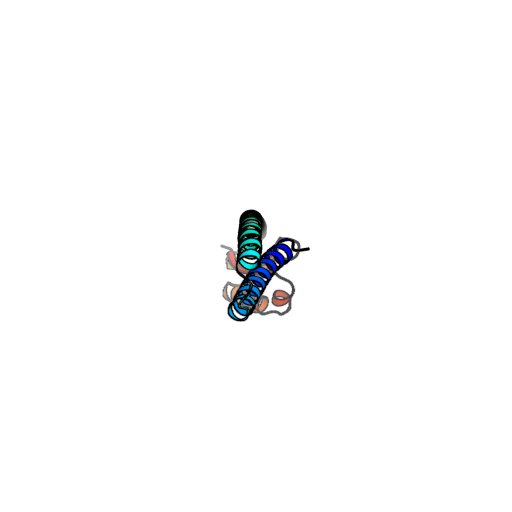107 ? 26.007 10.098 -41.904 1.00 49.34 107 ILE A N 1
ATOM 834 C CA . ILE A 1 107 ? 26.097 9.654 -43.307 1.00 49.34 107 ILE A CA 1
ATOM 835 C C . ILE A 1 107 ? 26.568 8.194 -43.479 1.00 49.34 107 ILE A C 1
ATOM 837 O O . ILE A 1 107 ? 27.672 7.941 -43.955 1.00 49.34 107 ILE A O 1
ATOM 841 N N . SER A 1 108 ? 25.736 7.206 -43.147 1.00 46.28 108 SER A N 1
ATOM 842 C CA . SER A 1 108 ? 25.860 5.884 -43.776 1.00 46.28 108 SER A CA 1
ATOM 843 C C . SER A 1 108 ? 24.515 5.166 -43.803 1.00 46.28 108 SER A C 1
ATOM 845 O O . SER A 1 108 ? 23.888 4.920 -42.776 1.00 46.28 108 SER A O 1
ATOM 847 N N . GLN A 1 109 ? 24.064 4.880 -45.022 1.00 49.25 109 GLN A N 1
ATOM 848 C CA . GLN A 1 109 ? 22.837 4.152 -45.309 1.00 49.25 109 GLN A CA 1
ATOM 849 C C . GLN A 1 109 ? 22.881 2.760 -44.658 1.00 49.25 109 GLN A C 1
ATOM 851 O O . GLN A 1 109 ? 23.799 1.987 -44.929 1.00 49.25 109 GLN A O 1
ATOM 856 N N . GLY A 1 110 ? 21.863 2.434 -43.854 1.00 54.81 110 GLY A N 1
ATOM 857 C CA . GLY A 1 110 ? 21.513 1.052 -43.506 1.00 54.81 110 GLY A CA 1
ATOM 858 C C . GLY A 1 110 ? 22.164 0.452 -42.257 1.00 54.81 110 GLY A C 1
ATOM 859 O O . GLY A 1 110 ? 22.308 -0.763 -42.202 1.00 54.81 110 GLY A O 1
ATOM 860 N N . SER A 1 111 ? 22.555 1.253 -41.262 1.00 68.12 111 SER A N 1
ATOM 861 C CA . SER A 1 111 ? 23.049 0.733 -39.973 1.00 68.12 111 SER A CA 1
ATOM 862 C C . SER A 1 111 ? 21.932 0.669 -38.922 1.00 68.12 111 SER A C 1
ATOM 864 O O . SER A 1 111 ? 21.123 1.589 -38.804 1.00 68.12 111 SER A O 1
ATOM 866 N N . ALA A 1 112 ? 21.867 -0.411 -38.142 1.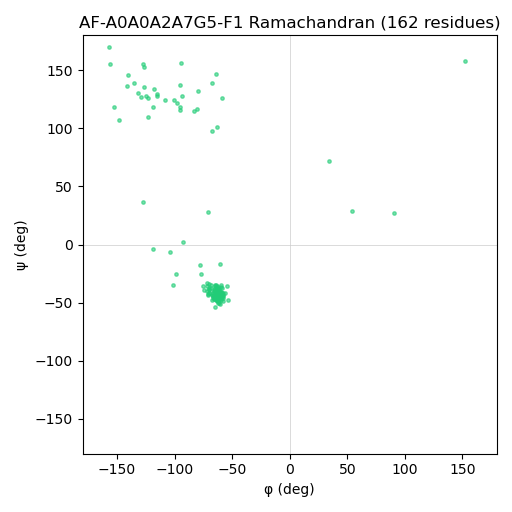00 77.12 112 ALA A N 1
ATOM 867 C CA . ALA A 1 112 ? 20.942 -0.528 -37.013 1.00 77.12 112 ALA A CA 1
ATOM 868 C C . ALA A 1 112 ? 21.634 -0.105 -35.710 1.00 77.12 112 ALA A C 1
ATOM 870 O O . ALA A 1 112 ? 22.855 -0.150 -35.591 1.00 77.12 112 ALA A O 1
ATOM 871 N N . HIS A 1 113 ? 20.868 0.304 -34.709 1.00 82.56 113 HIS A N 1
ATOM 872 C CA . HIS A 1 113 ? 21.379 0.688 -33.399 1.00 82.56 113 HIS A CA 1
ATOM 873 C C . HIS A 1 113 ? 20.572 -0.005 -32.312 1.00 82.56 113 HIS A C 1
ATOM 875 O O . HIS A 1 113 ? 19.343 0.060 -32.302 1.00 82.56 113 HIS A O 1
ATOM 881 N N . MET A 1 114 ? 21.276 -0.626 -31.369 1.00 84.25 114 MET A N 1
ATOM 882 C CA . MET A 1 114 ? 20.686 -1.172 -30.155 1.00 84.25 114 MET A CA 1
ATOM 883 C C . MET A 1 114 ? 20.814 -0.150 -29.032 1.00 84.25 114 MET A C 1
ATOM 885 O O . MET A 1 114 ? 21.924 0.209 -28.628 1.00 84.25 114 MET A O 1
ATOM 889 N N . ILE A 1 115 ? 19.684 0.301 -28.501 1.00 82.31 115 ILE A N 1
ATOM 890 C CA . ILE A 1 115 ? 19.632 1.138 -27.305 1.00 82.31 115 ILE A CA 1
ATOM 891 C C . ILE A 1 115 ? 19.397 0.226 -26.113 1.00 82.31 115 ILE A C 1
ATOM 893 O O . ILE A 1 115 ? 18.335 -0.374 -25.991 1.00 82.31 115 ILE A O 1
ATOM 897 N N . LEU A 1 116 ? 20.361 0.150 -25.205 1.00 79.62 116 LEU A N 1
ATOM 898 C CA . LEU A 1 116 ? 20.186 -0.491 -23.909 1.00 79.62 116 LEU A CA 1
ATOM 899 C C . LEU A 1 116 ? 19.773 0.556 -22.882 1.00 79.62 116 LEU A C 1
ATOM 901 O O . LEU A 1 116 ? 20.465 1.560 -22.707 1.00 79.62 116 LEU A O 1
ATOM 905 N N . THR A 1 117 ? 18.682 0.292 -22.172 1.00 74.12 117 THR A N 1
ATOM 906 C CA . THR A 1 117 ? 18.221 1.118 -21.052 1.00 74.12 117 THR A CA 1
ATOM 907 C C . THR A 1 117 ? 18.297 0.311 -19.764 1.00 74.12 117 THR A C 1
ATOM 909 O O . THR A 1 117 ? 17.820 -0.826 -19.680 1.00 74.12 117 THR A O 1
ATOM 912 N N . GLY A 1 118 ? 18.948 0.882 -18.751 1.00 68.56 118 GLY A N 1
ATOM 913 C CA . GLY A 1 118 ? 19.130 0.255 -17.449 1.00 68.56 118 GLY A CA 1
ATOM 914 C C . GLY A 1 118 ? 18.982 1.259 -16.312 1.00 68.56 118 GLY A C 1
ATOM 915 O O . GLY A 1 118 ? 19.368 2.421 -16.438 1.00 68.56 118 GLY A O 1
ATOM 916 N N . TYR A 1 119 ? 18.432 0.806 -15.182 1.00 57.28 119 TYR A N 1
ATOM 917 C CA . TYR A 1 119 ? 18.319 1.633 -13.979 1.00 57.28 119 TYR A CA 1
ATOM 918 C C . TYR A 1 119 ? 18.991 0.993 -12.761 1.00 57.28 119 TYR A C 1
ATOM 920 O O . TYR A 1 119 ? 18.472 0.016 -12.204 1.00 57.28 119 TYR A O 1
ATOM 928 N N . VAL A 1 120 ? 20.120 1.576 -12.331 1.00 51.97 120 VAL A N 1
ATOM 929 C CA . VAL A 1 120 ? 20.814 1.282 -11.058 1.00 51.97 120 VAL A CA 1
ATOM 930 C C . VAL A 1 120 ? 21.498 2.552 -10.579 1.00 51.97 120 VAL A C 1
ATOM 932 O O . VAL A 1 120 ? 22.496 2.969 -11.153 1.00 51.97 120 VAL A O 1
ATOM 935 N N . ASN A 1 121 ? 20.957 3.181 -9.534 1.00 52.41 121 ASN A N 1
ATOM 936 C CA . ASN A 1 121 ? 21.484 4.435 -8.972 1.00 52.41 121 ASN A CA 1
ATOM 937 C C . ASN A 1 121 ? 21.648 5.581 -9.999 1.00 52.41 121 ASN A C 1
ATOM 939 O O . ASN A 1 121 ? 22.497 6.451 -9.834 1.00 52.41 121 ASN A O 1
ATOM 943 N N . GLY A 1 122 ? 20.816 5.585 -11.044 1.00 54.00 122 GLY A N 1
ATOM 944 C CA . GLY A 1 122 ? 20.840 6.539 -12.150 1.00 54.00 122 GLY A CA 1
ATOM 945 C C . GLY A 1 122 ? 20.275 5.903 -13.421 1.00 54.00 122 GLY A C 1
ATOM 946 O O . GLY A 1 122 ? 20.229 4.676 -13.537 1.00 54.00 122 GLY A O 1
ATOM 947 N N . SER A 1 123 ? 19.811 6.733 -14.352 1.00 61.91 123 SER A N 1
ATOM 948 C CA . SER A 1 123 ? 19.445 6.313 -15.704 1.00 61.91 123 SER A CA 1
ATOM 949 C C . SER A 1 123 ? 20.712 6.201 -16.548 1.00 61.91 123 SER A C 1
ATOM 951 O O . SER A 1 123 ? 21.390 7.207 -16.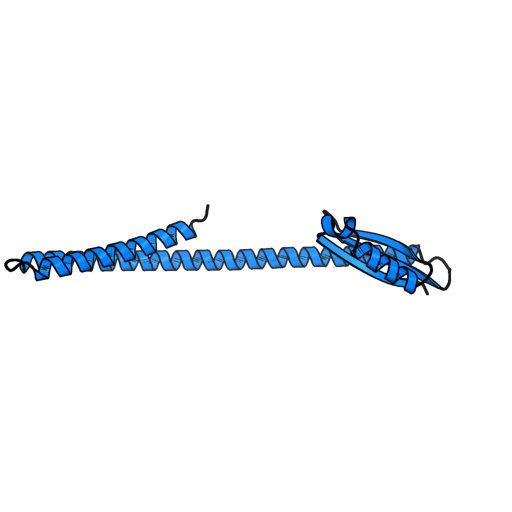754 1.00 61.91 123 SER A O 1
ATOM 953 N N . SER A 1 124 ? 21.042 4.998 -17.021 1.00 65.81 124 SER A N 1
ATOM 954 C CA . SER A 1 124 ? 22.108 4.803 -18.003 1.00 65.81 124 SER A CA 1
ATOM 955 C C . SER A 1 124 ? 21.525 4.277 -19.308 1.00 65.81 124 SER A C 1
ATOM 957 O O . SER A 1 124 ? 20.756 3.312 -19.337 1.00 65.81 124 SER A O 1
ATOM 959 N N . SER A 1 125 ? 21.903 4.947 -20.391 1.00 69.50 125 SER A N 1
ATOM 960 C CA . SER A 1 125 ? 21.569 4.556 -21.754 1.00 69.50 125 SER A CA 1
ATOM 961 C C . SER A 1 125 ? 22.874 4.262 -22.482 1.00 69.50 125 SER A C 1
ATOM 963 O O . SER A 1 125 ? 23.843 5.012 -22.349 1.00 69.50 125 SER A O 1
ATOM 965 N N . SER A 1 126 ? 22.943 3.159 -23.215 1.00 72.38 126 SER A N 1
ATOM 966 C CA . SER A 1 126 ? 24.103 2.832 -24.048 1.00 72.38 126 SER A CA 1
ATOM 967 C C . SER A 1 126 ? 23.625 2.501 -25.446 1.00 72.38 126 SER A C 1
ATOM 969 O O . SER A 1 126 ? 22.742 1.665 -25.613 1.00 72.38 126 SER A O 1
ATOM 971 N N . VAL A 1 127 ? 24.203 3.176 -26.434 1.00 77.50 127 VAL A N 1
ATOM 972 C CA . VAL A 1 127 ? 23.911 2.947 -27.848 1.00 77.50 127 VAL A CA 1
ATOM 973 C C . VAL A 1 127 ? 25.030 2.090 -28.415 1.00 77.50 127 VAL A C 1
ATOM 975 O O . VAL A 1 127 ? 26.203 2.438 -28.286 1.00 77.50 127 VAL A O 1
ATOM 978 N N . ILE A 1 128 ? 24.668 0.958 -29.006 1.00 80.12 128 ILE A N 1
ATOM 979 C CA . ILE A 1 128 ? 25.605 0.018 -29.614 1.00 80.12 128 ILE A CA 1
ATOM 980 C C . ILE A 1 128 ? 25.254 -0.076 -31.101 1.00 80.12 128 ILE A C 1
ATOM 982 O O . ILE A 1 128 ? 24.130 -0.470 -31.421 1.00 80.12 128 ILE A O 1
ATOM 986 N N . PRO A 1 129 ? 26.169 0.301 -32.010 1.00 78.75 129 PRO A N 1
ATOM 987 C CA . PRO A 1 129 ? 25.933 0.162 -33.438 1.00 78.75 129 PRO A CA 1
ATOM 988 C C . PRO A 1 129 ? 25.889 -1.320 -33.820 1.00 78.75 129 PRO A C 1
ATOM 990 O O . PRO A 1 129 ? 26.685 -2.125 -33.331 1.00 78.75 129 PRO A O 1
ATOM 993 N N . MET A 1 130 ? 24.958 -1.662 -34.699 1.00 84.50 130 MET A N 1
ATOM 994 C CA . MET A 1 130 ? 24.691 -3.004 -35.203 1.00 84.50 130 MET A CA 1
ATOM 995 C C . MET A 1 130 ? 24.698 -2.999 -36.728 1.00 84.50 130 MET A C 1
ATOM 997 O O . MET A 1 130 ? 24.464 -1.976 -37.376 1.00 84.50 130 MET A O 1
ATOM 1001 N N . LYS A 1 131 ? 24.976 -4.165 -37.307 1.00 79.81 131 LYS A N 1
ATOM 1002 C CA . LYS A 1 131 ? 25.026 -4.334 -38.757 1.00 79.81 131 LYS A CA 1
ATOM 1003 C C . LYS A 1 131 ? 23.638 -4.231 -39.391 1.00 79.81 131 LYS A C 1
ATOM 1005 O O . LYS A 1 131 ? 23.507 -3.607 -40.434 1.00 79.81 131 LYS A O 1
ATOM 1010 N N . ASP A 1 132 ? 22.636 -4.830 -38.756 1.00 82.88 132 ASP A N 1
ATOM 1011 C CA . ASP A 1 132 ? 21.253 -4.929 -39.227 1.00 82.88 132 ASP A CA 1
ATOM 1012 C C . ASP A 1 132 ? 20.287 -5.150 -38.040 1.00 82.88 132 ASP A C 1
ATOM 1014 O O . ASP A 1 132 ? 20.715 -5.325 -36.891 1.00 82.88 132 ASP A O 1
ATOM 1018 N N . LEU A 1 133 ? 18.977 -5.059 -38.302 1.00 82.50 133 LEU A N 1
ATOM 1019 C CA . LEU A 1 133 ? 17.928 -5.229 -37.288 1.00 82.50 133 LEU A CA 1
ATOM 1020 C C . LEU A 1 133 ? 17.934 -6.633 -36.676 1.00 82.50 133 LEU A C 1
ATOM 1022 O O . LEU A 1 133 ? 17.791 -6.750 -35.461 1.00 82.50 133 LEU A O 1
ATOM 1026 N N . ASP A 1 134 ? 18.157 -7.666 -37.488 1.00 83.25 134 ASP A N 1
ATOM 1027 C CA . ASP A 1 134 ? 18.171 -9.058 -37.032 1.00 83.25 134 ASP A CA 1
ATOM 1028 C C . ASP A 1 134 ? 19.277 -9.268 -35.988 1.00 83.25 134 ASP A C 1
ATOM 1030 O O . ASP A 1 134 ? 19.028 -9.764 -34.886 1.00 83.25 134 ASP A O 1
ATOM 1034 N N . GLN A 1 135 ? 20.491 -8.780 -36.270 1.00 84.38 135 GLN A N 1
ATOM 1035 C CA . GLN A 1 135 ? 21.588 -8.801 -35.307 1.00 84.38 135 GLN A CA 1
ATOM 1036 C C . GLN A 1 135 ? 21.249 -7.994 -34.047 1.00 84.38 135 GLN A C 1
ATOM 1038 O O . GLN A 1 135 ? 21.612 -8.396 -32.939 1.00 84.38 135 GLN A O 1
ATOM 1043 N N . CYS A 1 136 ? 20.570 -6.856 -34.189 1.00 84.81 136 CYS A N 1
ATOM 1044 C CA . CYS A 1 136 ? 20.168 -6.045 -33.046 1.00 84.81 136 CYS A CA 1
ATOM 1045 C C . CYS A 1 136 ? 19.207 -6.800 -32.117 1.00 84.81 136 CYS A C 1
ATOM 1047 O O . CYS A 1 136 ? 19.424 -6.830 -30.902 1.00 84.81 136 CYS A O 1
ATOM 1049 N N . GLU A 1 137 ? 18.176 -7.440 -32.672 1.00 84.56 137 GLU A N 1
ATOM 1050 C CA . GLU A 1 137 ? 17.193 -8.192 -31.893 1.00 84.56 137 GLU A CA 1
ATOM 1051 C C . GLU A 1 137 ? 17.831 -9.398 -31.198 1.00 84.56 137 GLU A C 1
ATOM 1053 O O . GLU A 1 137 ? 17.629 -9.594 -29.994 1.00 84.56 137 GLU A O 1
ATOM 1058 N N . GLU A 1 138 ? 18.671 -10.157 -31.909 1.00 86.38 138 GLU A N 1
ATOM 1059 C CA . GLU A 1 138 ? 19.395 -11.293 -31.333 1.00 86.38 138 GLU A CA 1
ATOM 1060 C C . GLU A 1 138 ? 20.271 -10.867 -30.148 1.00 86.38 138 GLU A C 1
ATOM 1062 O O . GLU A 1 138 ? 20.211 -11.468 -29.069 1.00 86.38 138 GLU A O 1
ATOM 1067 N N . GLN A 1 139 ? 21.061 -9.802 -30.313 1.00 84.12 139 GLN A N 1
ATOM 1068 C CA . GLN A 1 139 ? 21.940 -9.303 -29.253 1.00 84.12 139 GLN A CA 1
ATOM 1069 C C . GLN A 1 139 ? 21.156 -8.702 -28.082 1.00 84.12 139 GLN A C 1
ATOM 1071 O O . GLN A 1 139 ? 21.555 -8.868 -26.924 1.00 84.12 139 GLN A O 1
ATOM 1076 N N . GLY A 1 140 ? 20.021 -8.059 -28.351 1.00 85.25 140 GLY A N 1
ATOM 1077 C CA . GLY A 1 140 ? 19.142 -7.508 -27.326 1.00 85.25 140 GLY A CA 1
ATOM 1078 C C . GLY A 1 140 ? 18.530 -8.590 -26.442 1.00 85.25 140 GLY A C 1
ATOM 1079 O O . GLY A 1 140 ? 18.590 -8.509 -25.207 1.00 85.25 140 GLY A O 1
ATOM 1080 N N . VAL A 1 141 ? 18.018 -9.662 -27.052 1.00 84.31 141 VAL A N 1
ATOM 1081 C CA . VAL A 1 141 ? 17.487 -10.826 -26.326 1.00 84.31 141 VAL A CA 1
ATOM 1082 C C . VAL A 1 141 ? 18.595 -11.520 -25.533 1.00 84.31 141 VAL A C 1
ATOM 1084 O O . VAL A 1 141 ? 18.411 -11.828 -24.347 1.00 84.31 141 VAL A O 1
ATOM 1087 N N . LEU A 1 142 ? 19.773 -11.709 -26.138 1.00 85.56 142 LEU A N 1
ATOM 1088 C CA . LEU A 1 142 ? 20.930 -12.303 -25.465 1.00 85.56 142 LEU A CA 1
ATOM 1089 C C . LEU A 1 142 ? 21.316 -11.489 -24.222 1.00 85.56 142 LEU A C 1
ATOM 1091 O O . LEU A 1 142 ? 21.470 -12.044 -23.129 1.00 85.56 142 LEU A O 1
ATOM 1095 N N . TRP A 1 143 ? 21.382 -10.164 -24.349 1.00 82.75 143 TRP A N 1
ATOM 1096 C CA . TRP A 1 143 ? 21.691 -9.262 -23.246 1.00 82.75 143 TRP A CA 1
ATOM 1097 C C . TRP A 1 143 ? 20.641 -9.326 -22.133 1.00 82.75 143 TRP A C 1
ATOM 1099 O O . TRP A 1 143 ? 21.002 -9.477 -20.960 1.00 82.75 143 TRP A O 1
ATOM 1109 N N . MET A 1 144 ? 19.349 -9.303 -22.478 1.00 79.62 144 MET A N 1
ATOM 1110 C CA . MET A 1 144 ? 18.242 -9.410 -21.515 1.00 79.62 144 MET A CA 1
ATOM 1111 C C . MET A 1 144 ? 18.287 -10.713 -20.714 1.00 79.62 144 MET A C 1
ATOM 1113 O O . MET A 1 144 ? 17.954 -10.726 -19.516 1.00 79.62 144 MET A O 1
ATOM 1117 N N . SER A 1 145 ? 18.729 -11.792 -21.364 1.00 81.12 145 SER A N 1
ATOM 1118 C CA . SER A 1 145 ? 18.877 -13.117 -20.767 1.00 81.12 145 SER A CA 1
ATOM 1119 C C . SER A 1 145 ? 20.133 -13.262 -19.896 1.00 81.12 145 SER A C 1
ATOM 1121 O O . SER A 1 145 ? 20.162 -14.154 -19.043 1.00 81.12 145 SER A O 1
ATOM 1123 N N . SER A 1 146 ? 21.125 -12.375 -20.031 1.00 80.56 146 SER A N 1
ATOM 1124 C CA . SER A 1 146 ? 22.392 -12.441 -19.295 1.00 80.56 146 SER A CA 1
ATOM 1125 C C . SER A 1 146 ? 22.214 -12.280 -17.777 1.00 80.56 146 SER A C 1
ATOM 1127 O O . SER A 1 146 ? 21.356 -11.532 -17.296 1.00 80.56 146 SER A O 1
ATOM 1129 N N . GLN A 1 147 ? 23.063 -12.950 -16.987 1.00 74.06 147 GLN A N 1
ATOM 1130 C CA . GLN A 1 147 ? 23.058 -12.805 -15.522 1.00 74.06 147 GLN A CA 1
ATOM 1131 C C . GLN A 1 147 ? 23.308 -11.354 -15.090 1.00 74.06 147 GLN A C 1
ATOM 1133 O O . GLN A 1 147 ? 22.664 -10.864 -14.164 1.00 74.06 147 GLN A O 1
ATOM 1138 N N . ARG A 1 148 ? 24.181 -10.636 -15.809 1.00 67.50 148 ARG A N 1
ATOM 1139 C CA . ARG A 1 148 ? 24.515 -9.237 -15.521 1.00 67.50 148 ARG A CA 1
ATOM 1140 C C . ARG A 1 148 ? 23.282 -8.333 -15.596 1.00 67.50 148 ARG A C 1
ATOM 1142 O O . ARG A 1 148 ? 23.071 -7.523 -14.698 1.00 67.50 148 ARG A O 1
ATOM 1149 N N . ALA A 1 149 ? 22.427 -8.534 -16.599 1.00 66.00 149 ALA A N 1
ATOM 1150 C CA . ALA A 1 149 ? 21.158 -7.824 -16.708 1.00 66.00 149 ALA A CA 1
ATOM 1151 C C . ALA A 1 149 ? 20.129 -8.291 -15.661 1.00 66.00 149 ALA A C 1
ATOM 1153 O O . ALA A 1 149 ? 19.316 -7.496 -15.207 1.00 66.00 149 ALA A O 1
ATOM 1154 N N . ARG A 1 150 ? 20.114 -9.572 -15.264 1.00 65.25 150 ARG A N 1
ATOM 1155 C CA . ARG A 1 150 ? 19.161 -10.097 -14.259 1.00 65.25 150 ARG A CA 1
ATOM 1156 C C . ARG A 1 150 ? 19.419 -9.607 -12.834 1.00 65.25 150 ARG A C 1
ATOM 1158 O O . ARG A 1 150 ? 18.453 -9.379 -12.118 1.00 65.25 150 ARG A O 1
ATOM 1165 N N . PHE A 1 151 ? 20.678 -9.484 -12.421 1.00 62.12 151 PHE A N 1
ATOM 1166 C CA . PHE A 1 151 ? 21.014 -9.239 -11.013 1.00 62.12 151 PHE A CA 1
ATOM 1167 C C . PHE A 1 151 ? 21.307 -7.780 -10.680 1.00 62.12 151 PHE A C 1
ATOM 1169 O O . PHE A 1 151 ? 21.133 -7.386 -9.529 1.00 62.12 151 PHE A O 1
ATOM 1176 N N . HIS A 1 152 ? 21.737 -6.977 -11.656 1.00 64.00 152 HIS A N 1
ATOM 1177 C CA . HIS A 1 152 ? 22.145 -5.605 -11.375 1.00 64.00 152 HIS A CA 1
ATOM 1178 C C . HIS A 1 152 ? 21.090 -4.567 -11.739 1.00 64.00 152 HIS A C 1
ATOM 1180 O O . HIS A 1 152 ? 20.959 -3.620 -10.982 1.00 64.00 152 HIS A O 1
ATOM 1186 N N . LEU A 1 153 ? 20.304 -4.742 -12.807 1.00 61.84 153 LEU A N 1
ATOM 1187 C CA . LEU A 1 153 ? 19.338 -3.741 -13.280 1.00 61.84 153 LEU A CA 1
ATOM 1188 C C . LEU A 1 153 ? 17.917 -4.048 -12.774 1.00 61.84 153 LEU A C 1
ATOM 1190 O O . LEU A 1 153 ? 17.372 -5.106 -13.080 1.00 61.84 153 LEU A O 1
ATOM 1194 N N . LYS A 1 154 ? 17.287 -3.115 -12.040 1.00 60.09 154 LYS A N 1
ATOM 1195 C CA . LYS A 1 154 ? 15.876 -3.257 -11.603 1.00 60.09 154 LYS A CA 1
ATOM 1196 C C . LYS A 1 154 ? 14.889 -3.098 -12.761 1.00 60.09 154 LYS A C 1
ATOM 1198 O O . LYS A 1 154 ? 13.868 -3.775 -12.796 1.00 60.09 154 LYS A O 1
ATOM 1203 N N . TYR A 1 155 ? 15.217 -2.206 -13.690 1.00 61.56 155 TYR A N 1
ATOM 1204 C CA . TYR A 1 155 ? 14.499 -1.984 -14.939 1.00 61.56 155 TYR A CA 1
ATOM 1205 C C . TYR A 1 155 ? 15.498 -2.130 -16.075 1.00 61.56 155 TYR A C 1
ATOM 1207 O O . TYR A 1 155 ? 16.575 -1.529 -16.026 1.00 61.56 155 TYR A O 1
ATOM 1215 N N . LYS A 1 156 ? 15.153 -2.970 -17.048 1.00 75.06 156 LYS A N 1
ATOM 1216 C CA . LYS A 1 156 ? 15.980 -3.270 -18.209 1.00 75.06 156 LYS A CA 1
ATOM 1217 C C . LYS A 1 156 ? 15.103 -3.403 -19.442 1.00 75.06 156 LYS A C 1
ATOM 1219 O O . LYS A 1 156 ? 14.052 -4.040 -19.386 1.00 75.06 156 LYS A O 1
ATOM 1224 N N . GLY A 1 157 ? 15.556 -2.814 -20.531 1.00 75.75 157 GLY A N 1
ATOM 1225 C CA . GLY A 1 157 ? 14.927 -2.926 -21.835 1.00 75.75 157 GLY A CA 1
ATOM 1226 C C . GLY A 1 157 ? 15.956 -2.654 -22.914 1.00 75.75 157 GLY A C 1
ATOM 1227 O O . GLY A 1 157 ? 16.961 -1.980 -22.667 1.00 75.75 157 GLY A O 1
ATOM 1228 N N . PHE A 1 158 ? 15.704 -3.185 -24.099 1.00 82.88 158 PHE A N 1
ATOM 1229 C CA . PHE A 1 158 ? 16.427 -2.785 -25.289 1.00 82.88 158 PHE A CA 1
ATOM 1230 C C . PHE A 1 158 ? 15.432 -2.372 -26.367 1.00 82.88 158 PHE A C 1
ATOM 1232 O O . PHE A 1 158 ? 14.293 -2.839 -26.370 1.00 82.88 158 PHE A O 1
ATOM 1239 N N . GLU A 1 159 ? 15.869 -1.496 -27.258 1.00 83.25 159 GLU A N 1
ATOM 1240 C CA . GLU A 1 159 ? 15.121 -1.100 -28.444 1.00 83.25 159 GLU A CA 1
ATOM 1241 C C . GLU A 1 159 ? 16.072 -1.093 -29.640 1.00 83.25 159 GLU A C 1
ATOM 1243 O O . GLU A 1 159 ? 17.229 -0.681 -29.517 1.00 83.25 159 GLU A O 1
ATOM 1248 N N . CYS A 1 160 ? 15.588 -1.584 -30.777 1.00 83.06 160 CYS A N 1
ATOM 1249 C CA . CYS A 1 160 ? 16.334 -1.660 -32.023 1.00 83.06 160 CYS A CA 1
ATOM 1250 C C . CYS A 1 160 ? 15.793 -0.627 -33.001 1.00 83.06 160 CYS A C 1
ATOM 1252 O O . CYS A 1 160 ? 14.598 -0.613 -33.286 1.00 83.06 160 CYS A O 1
ATOM 1254 N N . LEU A 1 161 ? 16.667 0.246 -33.500 1.00 81.75 161 LEU A N 1
ATOM 1255 C CA . LEU A 1 161 ? 16.301 1.315 -34.426 1.00 81.75 161 LEU A CA 1
ATOM 1256 C C . LEU A 1 161 ? 17.167 1.263 -35.683 1.00 81.75 161 LEU A C 1
ATOM 1258 O O . LEU A 1 161 ? 18.387 1.149 -35.595 1.00 81.75 161 LEU A O 1
ATOM 1262 N N . GLU A 1 162 ? 16.548 1.412 -36.851 1.00 76.31 162 GLU A N 1
ATOM 1263 C CA . GLU A 1 162 ? 17.268 1.642 -38.106 1.00 76.31 162 GLU A CA 1
ATOM 1264 C C . GLU A 1 162 ? 17.680 3.114 -38.236 1.00 76.31 162 GLU A C 1
ATOM 1266 O O . GLU A 1 162 ? 16.850 4.015 -38.079 1.00 76.31 162 GLU A O 1
ATOM 1271 N N . SER A 1 163 ? 18.945 3.365 -38.583 1.00 63.88 163 SER A N 1
ATOM 1272 C CA . SER A 1 163 ? 19.381 4.655 -39.122 1.00 63.88 163 SER A CA 1
ATOM 1273 C C . SER A 1 163 ? 19.103 4.689 -40.624 1.00 63.88 163 SER A C 1
ATOM 1275 O O . SER A 1 163 ? 19.695 3.927 -41.394 1.00 63.88 163 SER A O 1
ATOM 1277 N N . ARG A 1 164 ? 18.193 5.578 -41.032 1.00 53.16 164 ARG A N 1
ATOM 1278 C CA . ARG A 1 164 ? 17.956 5.937 -42.437 1.00 53.16 164 ARG A CA 1
ATOM 1279 C C . ARG A 1 164 ? 18.898 7.038 -42.896 1.00 53.16 164 ARG A C 1
ATOM 1281 O O . ARG A 1 164 ? 19.061 8.010 -42.126 1.00 53.16 164 ARG A O 1
#

Organism: NCBI:txid74545

pLDDT: mean 73.86, std 9.36, range [45.16, 87.69]

Secondary structure (DSSP, 8-state):
--HHHHHHHHHHHHHHHHHHHHHHHHHHHTT-SS-HHHHHHHHHHHHHHHHHHHHHHHHHHHHHHHHHHHHHHHHHHHHHHHHHHHHHHHHHHHHHHHHHHHHH-SS-TTEEEEEEEEESSSEEEEEEEESSHHHHHHHHHHHHHSHHHHHH-SEEEEEEEEE-

Radius of gyration: 34.4 Å; Cα contacts (8 Å, |Δi|>4): 133; chains: 1; bounding box: 58×34×95 Å

Solvent-accessible surface area (backbone atoms only — not comparable to full-atom values): 9119 Å² total; per-residue (Å²): 131,74,64,64,58,56,54,51,51,50,51,53,49,55,55,51,52,52,56,52,53,53,52,49,53,56,56,57,57,77,73,50,96,87,41,69,70,61,50,53,52,53,52,53,51,50,53,49,52,52,52,52,52,51,49,51,49,49,52,52,50,53,51,50,53,51,53,52,53,49,54,52,54,52,53,54,49,53,52,50,53,54,50,53,53,53,50,56,43,50,54,50,38,51,52,54,48,54,51,51,48,64,68,66,62,66,86,60,87,63,35,15,34,30,38,40,41,38,37,64,102,50,73,47,64,47,80,44,85,31,76,34,64,68,58,26,51,54,52,43,52,52,47,64,70,31,66,70,45,63,76,63,32,83,45,76,52,65,49,73,44,77,43,120

Sequence (164 aa):
MNNLFYKSLATISTIGILALSTTQILNTTKKSNNSEIEISKTLIELKKVRKESLNEIKTAKEEILSELNKLKSSSLQDYRNQTNFALNQLEKSKSESLKVLKEAGGISQGSAHMILTGYVNGSSSSVIPMKDLDQCEEQGVLWMSSQRARFHLKYKGFECLESR

Foldseek 3Di:
DDPLVVLVVVLVVLVVVLVVVVVVLVVVVVVDDPPDVVNVVVVVVNVVSVVVSVVVSVVSVVVSVVVVVVVVVVVVVVVVVVVVVVVVQVVVLVVVVVVVCVVVLDDDAWKKWKWKWFDDPGTDIDIDIHRHQVRNVVVQVVVCPDPCVVPGGPDIHMDMGIRD

Mean predicted aligned error: 17.11 Å